Protein AF-A0A7J6D6U9-F1 (afdb_monomer)

Solvent-accessible surface area (backbone atoms only — not comparable to full-atom values): 9975 Å² total; per-residue (Å²): 116,74,66,61,57,52,53,51,51,51,52,53,54,56,53,53,53,54,50,54,34,26,42,37,40,45,73,56,48,55,70,66,60,56,50,53,48,47,54,48,48,55,58,53,54,74,76,46,81,81,77,90,55,78,85,70,55,80,57,51,78,52,66,37,71,82,35,44,76,54,58,46,55,55,36,52,45,51,52,51,50,47,42,42,72,42,32,47,50,69,73,44,73,85,60,82,54,64,65,65,50,54,44,50,55,53,49,52,52,48,52,55,37,40,54,72,37,45,70,95,66,86,83,69,56,31,77,58,45,67,72,45,46,62,62,42,45,57,50,42,64,69,48,50,74,73,48,38,58,49,51,62,62,53,45,52,57,56,52,52,42,52,51,53,44,29,52,55,42,64,66,62,76,80,114

InterPro domains:
  IPR009079 Four-helical cytokine-like, core [G3DSA:1.20.1250.10] (21-175)
  IPR009079 Four-helical cytokine-like, core [SSF47266] (24-166)

Foldseek 3Di:
DVVVVVVVVVVVVVVVLQLLLLQLLLVLPPPVLLVVLLVLLVVVLVVDDDDPCVPPALCVLCLPPVNLLQWTLLLLLLVLVLCVVQALCVQPVPPPDPSSVVSVVSSVSSNVSSVVSDDDDDRDTDPSSVVPVVVSSVVSNPDDPSRSSSVSNCCNSSSVSSVVSNVVSVVVVPD

Nearest PDB structures (foldseek):
  1m4r-assembly1_A  TM=7.192E-01  e=1.500E-02  Homo sapiens
  6weo-assembly6_D  TM=7.265E-01  e=3.033E-02  Mus musculus
  6weo-assembly5_L  TM=7.199E-01  e=3.033E-02  Mus musculus
  3dgc-assembly1_L  TM=6.348E-01  e=1.121E-01  Homo sapiens
  7nxz-assembly1_AAA  TM=4.100E-01  e=4.636E+00  Homo sapiens

Secondary structure (DSSP, 8-state):
-HHHHHHHHHHHHHHHHHHHHHHHHHHHS-HHHHHHHHHHHHHHHHHSPP-S-TTS-TTHHHHSHHHHTT--HHHHHHHHHHHIIIIIHHHHTT---HHHHHHHHHHHHHHHHHHHTS-SS-----HHHHHHHHHHHHHHHT--HHHHHHHHHHHHHHHHHHHHHHHHHHHTTT-

Mean predicted aligned error: 7.33 Å

Organism: NCBI:txid369639

Structure (mmCIF, N/CA/C/O backbone):
data_AF-A0A7J6D6U9-F1
#
_entry.id   AF-A0A7J6D6U9-F1
#
loop_
_atom_site.group_PDB
_atom_site.id
_atom_site.type_symbol
_atom_site.label_atom_id
_atom_site.label_alt_id
_atom_site.label_comp_id
_atom_site.label_asym_id
_atom_site.label_entity_id
_atom_site.label_seq_id
_atom_site.pdbx_PDB_ins_code
_atom_site.Cartn_x
_atom_site.Cartn_y
_atom_site.Cartn_z
_atom_site.occupancy
_atom_site.B_iso_or_equiv
_atom_site.auth_seq_id
_atom_site.auth_comp_id
_atom_site.auth_asym_id
_atom_site.auth_atom_id
_atom_site.pdbx_PDB_model_num
ATOM 1 N N . MET A 1 1 ? -41.488 9.063 18.721 1.00 51.03 1 MET A N 1
ATOM 2 C CA . MET A 1 1 ? -40.206 9.354 19.414 1.00 51.03 1 MET A CA 1
ATOM 3 C C . MET A 1 1 ? -39.214 8.184 19.477 1.00 51.03 1 MET A C 1
ATOM 5 O O . MET A 1 1 ? -38.027 8.463 19.489 1.00 51.03 1 MET A O 1
ATOM 9 N N . ARG A 1 2 ? -39.623 6.901 19.449 1.00 53.94 2 ARG A N 1
ATOM 10 C CA . ARG A 1 2 ? -38.684 5.751 19.533 1.00 53.94 2 ARG A CA 1
ATOM 11 C C . ARG A 1 2 ? -37.720 5.577 18.341 1.00 53.94 2 ARG A C 1
ATOM 13 O O . ARG A 1 2 ? -36.641 5.029 18.506 1.00 53.94 2 ARG A O 1
ATOM 20 N N . ILE A 1 3 ? -38.089 6.054 17.150 1.00 57.88 3 ILE A N 1
ATOM 21 C CA . ILE A 1 3 ? -37.255 5.935 15.936 1.00 57.88 3 ILE A CA 1
ATOM 22 C C . ILE A 1 3 ? -36.053 6.897 15.983 1.00 57.88 3 ILE A C 1
ATOM 24 O O . ILE A 1 3 ? -34.965 6.558 15.527 1.00 57.88 3 ILE A O 1
ATOM 28 N N . VAL A 1 4 ? -36.226 8.079 16.585 1.00 57.00 4 VAL A N 1
ATOM 29 C CA . VAL A 1 4 ? -35.180 9.113 16.659 1.00 57.00 4 VAL A CA 1
ATOM 30 C C . VAL A 1 4 ? -34.064 8.697 17.623 1.00 57.00 4 VAL A C 1
ATOM 32 O O . VAL A 1 4 ? -32.889 8.868 17.311 1.00 57.00 4 VAL A O 1
ATOM 35 N N . THR A 1 5 ? -34.407 8.065 18.750 1.00 57.75 5 THR A N 1
ATOM 36 C CA . THR A 1 5 ? -33.425 7.516 19.700 1.00 57.75 5 THR A CA 1
ATOM 37 C C . THR A 1 5 ? -32.647 6.326 19.129 1.00 57.75 5 THR A C 1
ATOM 39 O O . THR A 1 5 ? -31.442 6.234 19.349 1.00 57.75 5 THR A O 1
ATOM 42 N N . LEU A 1 6 ? -33.288 5.458 18.338 1.00 55.41 6 LEU A N 1
ATOM 43 C CA . LEU A 1 6 ? -32.623 4.346 17.638 1.00 55.41 6 LEU A CA 1
ATOM 44 C C . LEU A 1 6 ? -31.614 4.827 16.579 1.00 55.41 6 LEU A C 1
ATOM 46 O O . LEU A 1 6 ? -30.511 4.290 16.490 1.00 55.41 6 LEU A O 1
ATOM 50 N N . LEU A 1 7 ? -31.956 5.868 15.812 1.00 56.94 7 LEU A N 1
ATOM 51 C CA . LEU A 1 7 ? -31.047 6.464 14.824 1.00 56.94 7 LEU A CA 1
ATOM 52 C C . LEU A 1 7 ? -29.849 7.165 15.482 1.00 56.94 7 LEU A C 1
ATOM 54 O O . LEU A 1 7 ? -28.726 7.033 14.994 1.00 56.94 7 LEU A O 1
ATOM 58 N N . ALA A 1 8 ? -30.065 7.848 16.611 1.00 59.91 8 ALA A N 1
ATOM 59 C CA . ALA A 1 8 ? -28.988 8.468 17.382 1.00 59.91 8 ALA A CA 1
ATOM 60 C C . ALA A 1 8 ? -27.998 7.424 17.936 1.00 59.91 8 ALA A C 1
ATOM 62 O O . ALA A 1 8 ? -26.787 7.596 17.805 1.00 59.91 8 ALA A O 1
ATOM 63 N N . LEU A 1 9 ? -28.491 6.299 18.466 1.00 56.06 9 LEU A N 1
ATOM 64 C CA . LEU A 1 9 ? -27.657 5.189 18.950 1.00 56.06 9 LEU A CA 1
ATOM 65 C C . LEU A 1 9 ? -26.827 4.537 17.834 1.00 56.06 9 LEU A C 1
ATOM 67 O O . LEU A 1 9 ? -25.641 4.277 18.030 1.00 56.06 9 LEU A O 1
ATOM 71 N N . CYS A 1 10 ? -27.407 4.327 16.647 1.00 59.00 10 CYS A N 1
ATOM 72 C CA . CYS A 1 10 ? -26.664 3.813 15.491 1.00 59.00 10 CYS A CA 1
ATOM 73 C C . CYS A 1 10 ? -25.545 4.765 15.047 1.00 59.00 10 CYS A C 1
ATOM 75 O O . CYS A 1 10 ? -24.437 4.311 14.762 1.00 59.00 10 CYS A O 1
ATOM 77 N N . ALA A 1 11 ? -25.809 6.074 15.014 1.00 58.59 11 ALA A N 1
ATOM 78 C CA . ALA A 1 11 ? -24.802 7.066 14.647 1.00 58.59 11 ALA A CA 1
ATOM 79 C C . ALA A 1 11 ? -23.635 7.097 15.652 1.00 58.59 11 ALA A C 1
ATOM 81 O O . ALA A 1 11 ? -22.476 7.076 15.238 1.00 58.59 11 ALA A O 1
ATOM 82 N N . VAL A 1 12 ? -23.923 7.059 16.958 1.00 58.22 12 VAL A N 1
ATOM 83 C CA . VAL A 1 12 ? -22.898 7.035 18.020 1.00 58.22 12 VAL A CA 1
ATOM 84 C C . VAL A 1 12 ? -22.061 5.752 17.964 1.00 58.22 12 VAL A C 1
ATOM 86 O O . VAL A 1 12 ? -20.831 5.812 18.024 1.00 58.22 12 VAL A O 1
ATOM 89 N N . LEU A 1 13 ? -22.697 4.592 17.768 1.00 58.69 13 LEU A N 1
ATOM 90 C CA . LEU A 1 13 ? -21.995 3.311 17.640 1.00 58.69 13 LEU A CA 1
ATOM 91 C C . LEU A 1 13 ? -21.085 3.280 16.402 1.00 58.69 13 LEU A C 1
ATOM 93 O O . LEU A 1 13 ? -19.926 2.873 16.515 1.00 58.69 13 LEU A O 1
ATOM 97 N N . CYS A 1 14 ? -21.553 3.771 15.250 1.00 56.62 14 CYS A N 1
ATOM 98 C CA . CYS A 1 14 ? -20.745 3.846 14.029 1.00 56.62 14 CYS A CA 1
ATOM 99 C C . CYS A 1 14 ? -19.554 4.813 14.156 1.00 56.62 14 CYS A C 1
ATOM 101 O O . CYS A 1 14 ? -18.468 4.491 13.670 1.00 56.62 14 CYS A O 1
ATOM 103 N N . CYS A 1 15 ? -19.717 5.953 14.834 1.00 57.62 15 CYS A N 1
ATOM 104 C CA . CYS A 1 15 ? -18.612 6.883 15.096 1.00 57.62 15 CYS A CA 1
ATOM 105 C C . CYS A 1 15 ? -17.564 6.281 16.048 1.00 57.62 15 CYS A C 1
ATOM 107 O O . CYS A 1 15 ? -16.366 6.418 15.802 1.00 57.62 15 CYS A O 1
ATOM 109 N N . SER A 1 16 ? -17.992 5.540 17.079 1.00 60.47 16 SER A N 1
ATOM 110 C CA . SER A 1 16 ? -17.075 4.901 18.038 1.00 60.47 16 SER A CA 1
ATOM 111 C C . SER A 1 16 ? -16.188 3.821 17.404 1.00 60.47 16 SER A C 1
ATOM 113 O O . SER A 1 16 ? -15.046 3.624 17.814 1.00 60.47 16 SER A O 1
ATOM 115 N N . GLN A 1 17 ? -16.692 3.121 16.381 1.00 64.44 17 GLN A N 1
ATOM 116 C CA . GLN A 1 17 ? -15.954 2.043 15.728 1.00 64.44 17 GLN A CA 1
ATOM 117 C C . GLN A 1 17 ? -14.845 2.575 14.811 1.00 64.44 17 GLN A C 1
ATOM 119 O O . GLN A 1 17 ? -13.765 1.991 14.774 1.00 64.44 17 GLN A O 1
ATOM 124 N N . GLY A 1 18 ? -15.092 3.690 14.111 1.00 64.56 18 GLY A N 1
ATOM 125 C CA . GLY A 1 18 ? -14.070 4.365 13.305 1.00 64.56 18 GLY A CA 1
ATOM 126 C C . GLY A 1 18 ? -12.910 4.880 14.160 1.00 64.56 18 GLY A C 1
ATOM 127 O O . GLY A 1 18 ? -11.757 4.625 13.829 1.00 64.56 18 GLY A O 1
ATOM 128 N N . HIS A 1 19 ? -13.216 5.498 15.306 1.00 73.44 19 HIS A N 1
ATOM 129 C CA . HIS A 1 19 ? -12.200 5.990 16.242 1.00 73.44 19 HIS A CA 1
ATOM 130 C C . HIS A 1 19 ? -11.296 4.867 16.770 1.00 73.44 19 HIS A C 1
ATOM 132 O O . HIS A 1 19 ? -10.076 4.975 16.719 1.00 73.44 19 HIS A O 1
ATOM 138 N N . LYS A 1 20 ? -11.882 3.741 17.203 1.00 80.00 20 LYS A N 1
ATOM 139 C CA . LYS A 1 20 ? -11.122 2.576 17.700 1.00 80.00 20 LYS A CA 1
ATOM 140 C C . LYS A 1 20 ? -10.163 1.997 16.658 1.00 80.00 20 LYS A C 1
ATOM 142 O O . LYS A 1 20 ? -9.095 1.502 17.001 1.00 80.00 20 LYS A O 1
ATOM 147 N N . GLN A 1 21 ? -10.555 2.029 15.386 1.00 82.81 21 GLN A N 1
ATOM 148 C CA . GLN A 1 21 ? -9.719 1.560 14.284 1.00 82.81 21 GLN A CA 1
ATOM 149 C C . GLN A 1 21 ? -8.539 2.503 14.016 1.00 82.81 21 GLN A C 1
ATOM 151 O O . GLN A 1 21 ? -7.419 2.027 13.846 1.00 82.81 21 GLN A O 1
ATOM 156 N N . GLU A 1 22 ? -8.774 3.818 13.996 1.00 83.44 22 GLU A N 1
ATOM 157 C CA . GLU A 1 22 ? -7.711 4.822 13.829 1.00 83.44 22 GLU A CA 1
ATOM 158 C C . GLU A 1 22 ? -6.718 4.783 15.003 1.00 83.44 22 GLU A C 1
ATOM 160 O O . GLU A 1 22 ? -5.505 4.764 14.794 1.00 83.44 22 GLU A O 1
ATOM 165 N N . GLU A 1 23 ? -7.220 4.658 16.232 1.00 85.81 23 GLU A N 1
ATOM 166 C CA . GLU A 1 23 ? -6.393 4.518 17.432 1.00 85.81 23 GLU A CA 1
ATOM 167 C C . GLU A 1 23 ? -5.557 3.231 17.415 1.00 85.81 23 GLU A C 1
ATOM 169 O O . GLU A 1 23 ? -4.361 3.264 17.707 1.00 85.81 23 GLU A O 1
ATOM 174 N N . CYS A 1 24 ? -6.140 2.110 16.973 1.00 90.06 24 CYS A N 1
ATOM 175 C CA . CYS A 1 24 ? -5.378 0.882 16.768 1.00 90.06 24 CYS A CA 1
ATOM 176 C C . CYS A 1 24 ? -4.236 1.082 15.764 1.00 90.06 24 CYS A C 1
ATOM 178 O O . CYS A 1 24 ? -3.125 0.622 16.023 1.00 90.06 24 CYS A O 1
ATOM 180 N N . LEU A 1 25 ? -4.465 1.781 14.642 1.00 90.62 25 LEU A N 1
ATOM 181 C CA . LEU A 1 25 ? -3.397 2.045 13.669 1.00 90.62 25 LEU A CA 1
ATOM 182 C C . LEU A 1 25 ? -2.241 2.822 14.310 1.00 90.62 25 LEU A C 1
ATOM 184 O O . LEU A 1 25 ? -1.089 2.454 14.099 1.00 90.62 25 LEU A O 1
ATOM 188 N N . ASN A 1 26 ? -2.534 3.843 15.119 1.00 89.06 26 ASN A N 1
ATOM 189 C CA . ASN A 1 26 ? -1.514 4.618 15.837 1.00 89.06 26 ASN A CA 1
ATOM 190 C C . ASN A 1 26 ? -0.742 3.770 16.871 1.00 89.06 26 ASN A C 1
ATOM 192 O O . ASN A 1 26 ? 0.444 4.003 17.087 1.00 89.06 26 ASN A O 1
ATOM 196 N N . GLN A 1 27 ? -1.382 2.769 17.484 1.00 89.62 27 GLN A N 1
ATOM 197 C CA . GLN A 1 27 ? -0.726 1.846 18.422 1.00 89.62 27 GLN A CA 1
ATOM 198 C C . GLN A 1 27 ? 0.101 0.758 17.715 1.00 89.62 27 GLN A C 1
ATOM 200 O O . GLN A 1 27 ? 1.161 0.368 18.203 1.00 89.62 27 GLN A O 1
ATOM 205 N N . GLN A 1 28 ? -0.384 0.235 16.586 1.00 93.38 28 GLN A N 1
ATOM 206 C CA . GLN A 1 28 ? 0.224 -0.907 15.893 1.00 93.38 28 GLN A CA 1
ATOM 207 C C . GLN A 1 28 ? 1.281 -0.502 14.864 1.00 93.38 28 GLN A C 1
ATOM 209 O O . GLN A 1 28 ? 2.177 -1.294 14.565 1.00 93.38 28 GLN A O 1
ATOM 214 N N . ILE A 1 29 ? 1.190 0.705 14.308 1.00 91.75 29 ILE A N 1
ATOM 215 C CA . ILE A 1 29 ? 2.113 1.210 13.294 1.00 91.75 29 ILE A CA 1
ATOM 216 C C . ILE A 1 29 ? 2.909 2.354 13.909 1.00 91.75 29 ILE A C 1
ATOM 218 O O . ILE A 1 29 ? 2.375 3.407 14.238 1.00 91.75 29 ILE A O 1
ATOM 222 N N . LEU A 1 30 ? 4.217 2.161 14.044 1.00 88.50 30 LEU A N 1
ATOM 223 C CA . LEU A 1 30 ? 5.098 3.202 14.562 1.00 88.50 30 LEU A CA 1
ATOM 224 C C . LEU A 1 30 ? 5.462 4.182 13.431 1.00 88.50 30 LEU A C 1
ATOM 226 O O . LEU A 1 30 ? 5.821 3.723 12.345 1.00 88.50 30 LEU A O 1
ATOM 230 N N . PRO A 1 31 ? 5.465 5.511 13.653 1.00 88.06 31 PRO A N 1
ATOM 231 C CA . PRO A 1 31 ? 5.859 6.481 12.625 1.00 88.06 31 PRO A CA 1
ATOM 232 C C . PRO A 1 31 ? 7.218 6.204 11.948 1.00 88.06 31 PRO A C 1
ATOM 234 O O . PRO A 1 31 ? 7.290 6.336 10.723 1.00 88.06 31 PRO A O 1
ATOM 237 N N . PRO A 1 32 ? 8.272 5.744 12.665 1.00 91.62 32 PRO A N 1
ATOM 238 C CA . PRO A 1 32 ? 9.525 5.326 12.032 1.00 91.62 32 PRO A CA 1
ATOM 239 C C . PRO A 1 32 ? 9.345 4.252 10.955 1.00 91.62 32 PRO A C 1
ATOM 241 O O . PRO A 1 32 ? 10.000 4.308 9.928 1.00 91.62 32 PRO A O 1
ATOM 244 N N . MET A 1 33 ? 8.394 3.327 11.114 1.00 92.75 33 MET A N 1
ATOM 245 C CA . MET A 1 33 ? 8.150 2.270 10.131 1.00 92.75 33 MET A CA 1
ATOM 246 C C . MET A 1 33 ? 7.679 2.826 8.782 1.00 92.75 33 MET A C 1
ATOM 248 O O . MET A 1 33 ? 8.146 2.383 7.733 1.00 92.75 33 MET A O 1
ATOM 252 N N . ILE A 1 34 ? 6.762 3.798 8.798 1.00 94.31 34 ILE A N 1
ATOM 253 C CA . ILE A 1 34 ? 6.292 4.455 7.572 1.00 94.31 34 ILE A CA 1
ATOM 254 C C . ILE A 1 34 ? 7.429 5.259 6.941 1.00 94.31 34 ILE A C 1
ATOM 256 O O . ILE A 1 34 ? 7.633 5.173 5.729 1.00 94.31 34 ILE A O 1
ATOM 260 N N . LYS A 1 35 ? 8.193 5.988 7.762 1.00 94.25 35 LYS A N 1
ATOM 261 C CA . LYS A 1 35 ? 9.350 6.770 7.318 1.00 94.25 35 LYS A CA 1
ATOM 262 C C . LYS A 1 35 ? 10.396 5.887 6.627 1.00 94.25 35 LYS A C 1
ATOM 264 O O . LYS A 1 35 ? 10.730 6.152 5.476 1.00 94.25 35 LYS A O 1
ATOM 269 N N . ASP A 1 36 ? 10.815 4.795 7.260 1.00 93.94 36 ASP A N 1
ATOM 270 C CA . ASP A 1 36 ? 11.804 3.860 6.711 1.00 93.94 36 ASP A CA 1
ATOM 271 C C . ASP A 1 36 ? 11.327 3.248 5.383 1.00 93.94 36 ASP A C 1
ATOM 273 O O . ASP A 1 36 ? 12.105 3.063 4.441 1.00 93.94 36 ASP A O 1
ATOM 277 N N . MET A 1 37 ? 10.027 2.945 5.268 1.00 95.88 37 MET A N 1
ATOM 278 C CA . MET A 1 37 ? 9.435 2.458 4.018 1.00 95.88 37 MET A CA 1
ATOM 279 C C . MET A 1 37 ? 9.422 3.522 2.916 1.00 95.88 37 MET A C 1
ATOM 281 O O . MET A 1 37 ? 9.653 3.180 1.752 1.00 95.88 37 MET A O 1
ATOM 285 N N . MET A 1 38 ? 9.158 4.788 3.252 1.00 95.44 38 MET A N 1
ATOM 286 C CA . MET A 1 38 ? 9.237 5.898 2.298 1.00 95.44 38 MET A CA 1
ATOM 287 C C . MET A 1 38 ? 10.672 6.092 1.806 1.00 95.44 38 MET A C 1
ATOM 289 O O . MET A 1 38 ? 10.889 6.095 0.596 1.00 95.44 38 MET A O 1
ATOM 293 N N . GLU A 1 39 ? 11.649 6.134 2.711 1.00 95.31 39 GLU A N 1
ATOM 294 C CA . GLU A 1 39 ? 13.072 6.273 2.373 1.00 95.31 39 GLU A CA 1
ATOM 295 C C . GLU A 1 39 ? 13.564 5.103 1.509 1.00 95.31 39 GLU A C 1
ATOM 297 O O . GLU A 1 39 ? 14.187 5.300 0.464 1.00 95.31 39 GLU A O 1
ATOM 302 N N . THR A 1 40 ? 13.211 3.867 1.875 1.00 94.44 40 THR A N 1
ATOM 303 C CA . THR A 1 40 ? 13.560 2.684 1.071 1.00 94.44 40 THR A CA 1
ATOM 304 C C . THR A 1 40 ? 12.903 2.741 -0.312 1.00 94.44 40 THR A C 1
ATOM 306 O O . THR A 1 40 ? 13.534 2.392 -1.313 1.00 94.44 40 THR A O 1
ATOM 309 N N . SER A 1 41 ? 11.651 3.207 -0.402 1.00 93.69 41 SER A N 1
ATOM 310 C CA . SER A 1 41 ? 10.972 3.407 -1.686 1.00 93.69 41 SER A CA 1
ATOM 311 C C . SER A 1 41 ? 11.696 4.446 -2.540 1.00 93.69 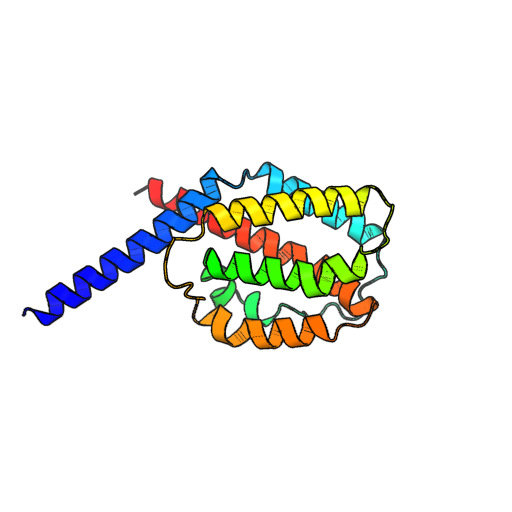41 SER A C 1
ATOM 313 O O . SER A 1 41 ? 11.959 4.184 -3.711 1.00 93.69 41 SER A O 1
ATOM 315 N N . GLU A 1 42 ? 12.090 5.586 -1.974 1.00 93.94 42 GLU A N 1
ATOM 316 C CA . GLU A 1 42 ? 12.865 6.615 -2.680 1.00 93.94 42 GLU A CA 1
ATOM 317 C C . GLU A 1 42 ? 14.204 6.081 -3.197 1.00 93.94 42 GLU A C 1
ATOM 319 O O . GLU A 1 42 ? 14.585 6.367 -4.335 1.00 93.94 42 GLU A O 1
ATOM 324 N N . LEU A 1 43 ? 14.897 5.256 -2.408 1.00 94.88 43 LEU A N 1
ATOM 325 C CA . LEU A 1 43 ? 16.122 4.593 -2.852 1.00 94.88 43 LEU A CA 1
ATOM 326 C C . LEU A 1 43 ? 15.859 3.659 -4.035 1.00 94.88 43 LEU A C 1
ATOM 328 O O . LEU A 1 43 ? 16.565 3.754 -5.035 1.00 94.88 43 LEU A O 1
ATOM 332 N N . ILE A 1 44 ? 14.824 2.814 -3.975 1.00 92.50 44 ILE A N 1
ATOM 333 C CA . ILE A 1 44 ? 14.431 1.939 -5.096 1.00 92.50 44 ILE A CA 1
ATOM 334 C C . ILE A 1 44 ? 14.135 2.774 -6.347 1.00 92.50 44 ILE A C 1
ATOM 336 O O . ILE A 1 44 ? 14.588 2.446 -7.441 1.00 92.50 44 ILE A O 1
ATOM 340 N N . GLN A 1 45 ? 13.414 3.883 -6.192 1.00 91.62 45 GLN A N 1
ATOM 341 C CA . GLN A 1 45 ? 12.999 4.751 -7.291 1.00 91.62 45 GLN A CA 1
ATOM 342 C C . GLN A 1 45 ? 14.156 5.375 -8.079 1.00 91.62 45 GLN A C 1
ATOM 344 O O . GLN A 1 45 ? 13.968 5.671 -9.265 1.00 91.62 45 GLN A O 1
ATOM 349 N N . LYS A 1 46 ? 15.328 5.559 -7.457 1.00 92.06 46 LYS A N 1
ATOM 350 C CA . LYS A 1 46 ? 16.550 6.032 -8.135 1.00 92.06 46 LYS A CA 1
ATOM 351 C C . LYS A 1 46 ? 17.070 5.030 -9.170 1.00 92.06 46 LYS A C 1
ATOM 353 O O . LYS A 1 46 ? 17.706 5.444 -10.131 1.00 92.06 46 LYS A O 1
ATOM 358 N N . TYR A 1 47 ? 16.763 3.744 -8.999 1.00 89.88 47 TYR A N 1
ATOM 359 C CA . TYR A 1 47 ? 17.185 2.663 -9.897 1.00 89.88 47 TYR A CA 1
ATOM 360 C C . TYR A 1 47 ? 16.114 2.263 -10.918 1.00 89.88 47 TYR A C 1
ATOM 362 O O . TYR A 1 47 ? 16.379 1.461 -11.810 1.00 89.88 47 TYR A O 1
ATOM 370 N N . LEU A 1 48 ? 14.895 2.796 -10.800 1.00 89.12 48 LEU A N 1
ATOM 371 C CA . LEU A 1 48 ? 13.816 2.513 -11.743 1.00 89.12 48 LEU A CA 1
ATOM 372 C C . LEU A 1 48 ? 13.895 3.431 -12.971 1.00 89.12 48 LEU A C 1
ATOM 374 O O . LEU A 1 48 ? 14.260 4.602 -12.825 1.00 89.12 48 LEU A O 1
ATOM 378 N N . PRO A 1 49 ? 13.443 2.969 -14.154 1.00 90.31 49 PRO A N 1
ATOM 379 C CA . PRO A 1 49 ? 13.281 3.828 -15.321 1.00 90.31 49 PRO A CA 1
ATOM 380 C C . PRO A 1 49 ? 12.472 5.090 -15.002 1.00 90.31 49 PRO A C 1
ATOM 382 O O . PRO A 1 49 ? 11.609 5.100 -14.109 1.00 90.31 49 PRO A O 1
ATOM 385 N N . ARG A 1 50 ? 12.756 6.169 -15.736 1.00 88.06 50 ARG A N 1
ATOM 386 C CA . ARG A 1 50 ? 12.033 7.434 -15.590 1.00 88.06 50 ARG A CA 1
ATOM 387 C C . ARG A 1 50 ? 10.553 7.233 -15.926 1.00 88.06 50 ARG A C 1
ATOM 389 O O . ARG A 1 50 ? 10.206 6.518 -16.861 1.00 88.06 50 ARG A O 1
ATOM 396 N N . ASP A 1 51 ? 9.685 7.875 -15.150 1.00 87.81 51 ASP A N 1
ATOM 397 C CA . ASP A 1 51 ? 8.260 7.924 -15.462 1.00 87.81 51 ASP A CA 1
ATOM 398 C C . ASP A 1 51 ? 8.027 8.919 -16.605 1.00 87.81 51 ASP A C 1
ATOM 400 O O . ASP A 1 51 ? 8.155 10.131 -16.424 1.00 87.81 51 ASP A O 1
ATOM 404 N N . ASN A 1 52 ? 7.698 8.393 -17.782 1.00 84.25 52 ASN A N 1
ATOM 405 C CA . ASN A 1 52 ? 7.437 9.192 -18.980 1.00 84.25 52 ASN A CA 1
ATOM 406 C C . ASN A 1 52 ? 5.995 9.734 -19.030 1.00 84.25 52 ASN A C 1
ATOM 408 O O . ASN A 1 52 ? 5.647 10.464 -19.953 1.00 84.25 52 ASN A O 1
ATOM 412 N N . ALA A 1 53 ? 5.151 9.393 -18.051 1.00 88.88 53 ALA A N 1
ATOM 413 C CA . ALA A 1 53 ? 3.740 9.767 -17.993 1.00 88.88 53 ALA A CA 1
ATOM 414 C C . ALA A 1 53 ? 3.337 10.255 -16.582 1.00 88.88 53 ALA A C 1
ATOM 416 O O . ALA A 1 53 ? 2.392 9.720 -15.990 1.00 88.88 53 ALA A O 1
ATOM 417 N N . PRO A 1 54 ? 4.008 11.274 -16.006 1.00 84.62 54 PRO A N 1
ATOM 418 C CA . PRO A 1 54 ? 3.832 11.661 -14.600 1.00 84.62 54 PRO A CA 1
ATOM 419 C C . PRO A 1 54 ? 2.416 12.157 -14.261 1.00 84.62 54 PRO A C 1
ATOM 421 O O . PRO A 1 54 ? 1.959 12.008 -13.127 1.00 84.62 54 PRO A O 1
ATOM 424 N N . TYR A 1 55 ? 1.691 12.702 -15.242 1.00 86.75 55 TYR A N 1
ATOM 425 C CA . TYR A 1 55 ? 0.333 13.226 -15.056 1.00 86.75 55 TYR A CA 1
ATOM 426 C C . TYR A 1 55 ? -0.760 12.148 -15.110 1.00 86.75 55 TYR A C 1
ATOM 428 O O . TYR A 1 55 ? -1.864 12.370 -14.617 1.00 86.75 55 TYR A O 1
ATOM 436 N N . HIS A 1 56 ? -0.463 10.958 -15.638 1.00 89.44 56 HIS A N 1
ATOM 437 C CA . HIS A 1 56 ? -1.425 9.858 -15.744 1.00 89.44 56 HIS A CA 1
ATOM 438 C C . HIS A 1 56 ? -1.397 8.976 -14.496 1.00 89.44 56 HIS A C 1
ATOM 440 O O . HIS A 1 56 ? -0.902 7.852 -14.527 1.00 89.44 56 HIS A O 1
ATOM 446 N N . ARG A 1 57 ? -1.893 9.500 -13.372 1.00 92.31 57 ARG A N 1
ATOM 447 C CA . ARG A 1 57 ? -1.813 8.804 -12.081 1.00 92.31 57 ARG A CA 1
ATOM 448 C C . ARG A 1 57 ? -2.688 7.553 -12.036 1.00 92.31 57 ARG A C 1
ATOM 450 O O . ARG A 1 57 ? -3.869 7.593 -12.384 1.00 92.31 57 ARG A O 1
ATOM 457 N N . ILE A 1 58 ? -2.136 6.452 -11.537 1.00 93.44 58 ILE A N 1
ATOM 458 C CA . ILE A 1 58 ? -2.865 5.186 -11.362 1.00 93.44 58 ILE A CA 1
ATOM 459 C C . ILE A 1 58 ? -3.888 5.337 -10.235 1.00 93.44 58 ILE A C 1
ATOM 461 O O . ILE A 1 58 ? -5.055 4.968 -10.386 1.00 93.44 58 ILE A O 1
ATOM 465 N N . LEU A 1 59 ? -3.466 5.948 -9.128 1.00 92.50 59 LEU A N 1
ATOM 466 C CA . LEU A 1 59 ? -4.283 6.122 -7.929 1.00 92.50 59 LEU A CA 1
ATOM 467 C C . LEU A 1 59 ? -5.099 7.423 -7.907 1.00 92.50 59 LEU A C 1
ATOM 469 O O . LEU A 1 59 ? -5.613 7.800 -6.855 1.00 92.50 59 LEU A O 1
ATOM 473 N N . GLU A 1 60 ? -5.243 8.118 -9.039 1.00 90.94 60 GLU A N 1
ATOM 474 C CA . GLU A 1 60 ? -5.829 9.466 -9.124 1.00 90.94 60 GLU A CA 1
ATOM 475 C C . GLU A 1 60 ? -7.147 9.614 -8.344 1.00 90.94 60 GLU A C 1
ATOM 477 O O . GLU A 1 60 ? -7.314 10.549 -7.561 1.00 90.94 60 GLU A O 1
ATOM 482 N N . LYS A 1 61 ? -8.077 8.665 -8.516 1.00 87.62 61 LYS A N 1
ATOM 483 C CA . LYS A 1 61 ? -9.409 8.721 -7.896 1.00 87.62 61 LYS A CA 1
ATOM 484 C C . LYS A 1 61 ? -9.369 8.559 -6.375 1.00 87.62 61 LYS A C 1
ATOM 486 O O . LYS A 1 61 ? -10.134 9.229 -5.684 1.00 87.62 61 LYS A O 1
ATOM 491 N N . LEU A 1 62 ? -8.466 7.726 -5.850 1.00 87.56 62 LEU A N 1
ATOM 492 C CA . LEU A 1 62 ? -8.261 7.587 -4.402 1.00 87.56 62 LEU A CA 1
ATOM 493 C C . LEU A 1 62 ? -7.467 8.763 -3.826 1.00 87.56 62 LEU A C 1
ATOM 495 O O . LEU A 1 62 ? -7.748 9.205 -2.715 1.00 87.56 62 LEU A O 1
ATOM 499 N N . ALA A 1 63 ? -6.528 9.312 -4.599 1.00 85.50 63 ALA A N 1
ATOM 500 C CA . ALA A 1 63 ? -5.678 10.429 -4.197 1.00 85.50 63 ALA A CA 1
ATOM 501 C C . ALA A 1 63 ? -6.433 11.752 -4.024 1.00 85.50 63 ALA A C 1
ATOM 503 O O . ALA A 1 63 ? -5.918 12.681 -3.396 1.00 85.50 63 ALA A O 1
ATOM 504 N N . GLN A 1 64 ? -7.660 11.859 -4.544 1.00 88.25 64 GLN A N 1
ATOM 505 C CA . GLN A 1 64 ? -8.516 13.010 -4.284 1.00 88.25 64 GLN A CA 1
ATOM 506 C C . GLN A 1 64 ? -8.679 13.206 -2.771 1.00 88.25 64 GLN A C 1
ATOM 508 O O . GLN A 1 64 ? -9.130 12.299 -2.075 1.00 88.25 64 GLN A O 1
ATOM 513 N N . LYS A 1 65 ? -8.384 14.415 -2.262 1.00 79.81 65 LYS A N 1
ATOM 514 C CA . LYS A 1 65 ? -8.399 14.731 -0.814 1.00 79.81 65 LYS A CA 1
ATOM 515 C C . LYS A 1 65 ? -9.676 14.277 -0.095 1.00 79.81 65 LYS A C 1
ATOM 517 O O . LYS A 1 65 ? -9.629 13.893 1.068 1.00 79.81 65 LYS A O 1
ATOM 522 N N . ARG A 1 66 ? -10.830 14.332 -0.772 1.00 83.06 66 ARG A N 1
ATOM 523 C CA . ARG A 1 66 ? -12.130 13.906 -0.219 1.00 83.06 66 ARG A CA 1
ATOM 524 C C . ARG A 1 66 ? -12.246 12.390 -0.039 1.00 83.06 66 ARG A C 1
ATOM 526 O O . ARG A 1 66 ? -13.039 11.958 0.791 1.00 83.06 66 ARG A O 1
ATOM 533 N N . CYS A 1 67 ? -11.514 11.616 -0.833 1.00 87.19 67 CYS A N 1
ATOM 534 C CA . CYS A 1 67 ? -11.509 10.161 -0.810 1.00 87.19 67 CYS A CA 1
ATOM 535 C C . CYS A 1 67 ? -10.464 9.624 0.165 1.00 87.19 67 CYS A C 1
ATOM 537 O O . CYS A 1 67 ? -10.832 8.915 1.095 1.00 87.19 67 CYS A O 1
ATOM 539 N N . SER A 1 68 ? -9.198 10.026 0.010 1.00 87.06 68 SER A N 1
ATOM 540 C CA . SER A 1 68 ? -8.085 9.540 0.839 1.00 87.06 68 SER A CA 1
ATOM 541 C C . SER A 1 68 ? -8.302 9.795 2.331 1.00 87.06 68 SER A C 1
ATOM 543 O O . SER A 1 68 ? -8.010 8.938 3.156 1.00 87.06 68 SER A O 1
ATOM 545 N N . ARG A 1 69 ? -8.923 10.926 2.695 1.00 86.25 69 ARG A N 1
ATOM 546 C CA . ARG A 1 69 ? -9.298 11.236 4.087 1.00 86.25 69 ARG A CA 1
ATOM 547 C C . ARG A 1 69 ? -10.446 10.391 4.643 1.00 86.25 69 ARG A C 1
ATOM 549 O O . ARG A 1 69 ? -10.707 10.477 5.835 1.00 86.25 69 ARG A O 1
ATOM 556 N N . LYS A 1 70 ? -11.166 9.633 3.819 1.00 87.44 70 LYS A N 1
ATOM 557 C CA . LYS A 1 70 ? -12.307 8.795 4.233 1.00 87.44 70 LYS A CA 1
ATOM 558 C C . LYS A 1 70 ? -11.990 7.301 4.200 1.00 87.44 70 LYS A C 1
ATOM 560 O O . LYS A 1 70 ? -12.899 6.504 4.422 1.00 87.44 70 LYS A O 1
ATOM 565 N N . LEU A 1 71 ? -10.747 6.941 3.884 1.00 90.38 71 LEU A N 1
ATOM 566 C CA . LEU A 1 71 ? -10.308 5.555 3.907 1.00 90.38 71 LEU A CA 1
ATOM 567 C C . LEU A 1 71 ? -10.262 5.054 5.351 1.00 90.38 71 LEU A C 1
ATOM 569 O O . LEU A 1 71 ? -9.824 5.779 6.244 1.00 90.38 71 LEU A O 1
ATOM 573 N N . ASN A 1 72 ? -10.744 3.833 5.557 1.00 90.69 72 ASN A N 1
ATOM 574 C CA . ASN A 1 72 ? -10.697 3.132 6.839 1.00 90.69 72 ASN A CA 1
ATOM 575 C C . ASN A 1 72 ? -9.693 1.963 6.794 1.00 90.69 72 ASN A C 1
ATOM 577 O O . ASN A 1 72 ? -9.071 1.700 5.764 1.00 90.69 72 ASN A O 1
ATOM 581 N N . VAL A 1 73 ? -9.547 1.236 7.906 1.00 92.06 73 VAL A N 1
ATOM 582 C CA . VAL A 1 73 ? -8.619 0.092 8.003 1.00 92.06 73 VAL A CA 1
ATOM 583 C C . VAL A 1 73 ? -8.893 -0.976 6.940 1.00 92.06 73 VAL A C 1
ATOM 585 O O . VAL A 1 73 ? -7.953 -1.472 6.321 1.00 92.06 73 VAL A O 1
ATOM 588 N N . ALA A 1 74 ? -10.163 -1.296 6.675 1.00 92.69 74 ALA A N 1
ATOM 589 C CA . ALA A 1 74 ? -10.528 -2.283 5.656 1.00 92.69 74 ALA A CA 1
ATOM 590 C C . ALA A 1 74 ? -10.131 -1.823 4.242 1.00 92.69 74 ALA A C 1
ATOM 592 O O . ALA A 1 74 ? -9.682 -2.631 3.429 1.00 92.69 74 ALA A O 1
ATOM 593 N N . ASP A 1 75 ? -10.247 -0.522 3.956 1.00 94.31 75 ASP A N 1
ATOM 594 C CA .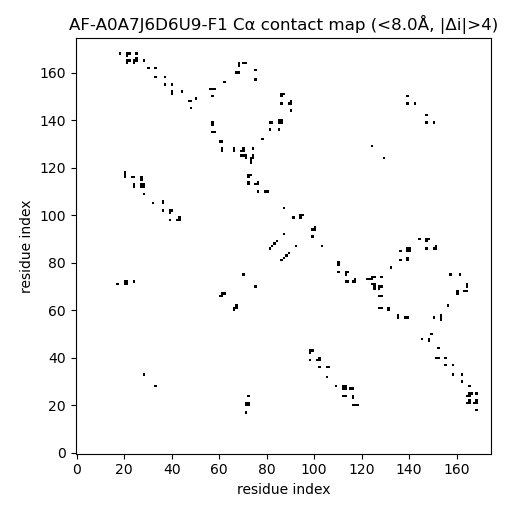 ASP A 1 75 ? -9.794 0.053 2.691 1.00 94.31 75 ASP A CA 1
ATOM 595 C C . ASP A 1 75 ? -8.271 -0.048 2.550 1.00 94.31 75 ASP A C 1
ATOM 597 O O . ASP A 1 75 ? -7.785 -0.466 1.499 1.00 94.31 75 ASP A O 1
ATOM 601 N N . PHE A 1 76 ? -7.511 0.289 3.601 1.00 95.44 76 PHE A N 1
ATOM 602 C CA . PHE A 1 76 ? -6.050 0.162 3.588 1.00 95.44 76 PHE A CA 1
ATOM 603 C C . PHE A 1 76 ? -5.616 -1.283 3.401 1.00 95.44 76 PHE A C 1
ATOM 605 O O . PHE A 1 76 ? -4.800 -1.549 2.522 1.00 95.44 76 PHE A O 1
ATOM 612 N N . LYS A 1 77 ? -6.206 -2.219 4.151 1.00 95.31 77 LYS A N 1
ATOM 613 C CA . LYS A 1 77 ? -5.943 -3.651 3.988 1.00 95.31 77 LYS A CA 1
ATOM 614 C C . LYS A 1 77 ? -6.140 -4.076 2.536 1.00 95.31 77 LYS A C 1
ATOM 616 O O . LYS A 1 77 ? -5.225 -4.641 1.941 1.00 95.31 77 LYS A O 1
ATOM 621 N N . ARG A 1 78 ? -7.280 -3.718 1.934 1.00 95.88 78 ARG A N 1
ATOM 622 C CA . ARG A 1 78 ? -7.569 -4.082 0.543 1.00 95.88 78 ARG A CA 1
ATOM 623 C C . ARG A 1 78 ? -6.596 -3.444 -0.451 1.00 95.88 78 ARG A C 1
ATOM 625 O O . ARG A 1 78 ? -6.186 -4.104 -1.400 1.00 95.88 78 ARG A O 1
ATOM 632 N N . ILE A 1 79 ? -6.200 -2.186 -0.247 1.00 97.06 79 ILE A N 1
ATOM 633 C CA . ILE A 1 79 ? -5.182 -1.528 -1.086 1.00 97.06 79 ILE A CA 1
ATOM 634 C C . ILE A 1 79 ? -3.846 -2.273 -0.991 1.00 97.06 79 ILE A C 1
ATOM 636 O O . ILE A 1 79 ? -3.220 -2.519 -2.021 1.00 97.06 79 ILE A O 1
ATOM 640 N N . LEU A 1 80 ? -3.416 -2.645 0.218 1.00 97.69 80 LEU A N 1
ATOM 641 C CA . LEU A 1 80 ? -2.170 -3.384 0.423 1.00 97.69 80 LEU A CA 1
ATOM 642 C C . LEU A 1 80 ? -2.231 -4.773 -0.233 1.00 97.69 80 LEU A C 1
ATOM 644 O O . LEU A 1 80 ? -1.280 -5.160 -0.901 1.00 97.69 80 LEU A O 1
ATOM 648 N N . GLU A 1 81 ? -3.343 -5.501 -0.117 1.00 97.38 81 GLU A N 1
ATOM 649 C CA . GLU A 1 81 ? -3.547 -6.785 -0.812 1.00 97.38 81 GLU A CA 1
ATOM 650 C C . GLU A 1 81 ? -3.404 -6.645 -2.335 1.00 97.38 81 GLU A C 1
ATOM 652 O O . GLU A 1 81 ? -2.615 -7.365 -2.944 1.00 97.38 81 GLU A O 1
ATOM 657 N N . ILE A 1 82 ? -4.084 -5.663 -2.939 1.00 97.62 82 ILE A N 1
ATOM 658 C CA . ILE A 1 82 ? -4.014 -5.407 -4.386 1.00 97.62 82 ILE A CA 1
ATOM 659 C C . ILE A 1 82 ? -2.571 -5.107 -4.824 1.00 97.62 82 ILE A C 1
ATOM 661 O O . ILE A 1 82 ? -2.113 -5.597 -5.859 1.00 97.62 82 ILE A O 1
ATOM 665 N N . TYR A 1 83 ? -1.843 -4.294 -4.055 1.00 98.12 83 TYR A N 1
ATOM 666 C CA . TYR A 1 83 ? -0.452 -3.961 -4.363 1.00 98.12 83 TYR A CA 1
ATOM 667 C C . TYR A 1 83 ? 0.481 -5.163 -4.247 1.00 98.12 83 TYR A C 1
ATOM 669 O O . TYR A 1 83 ? 1.350 -5.334 -5.102 1.00 98.12 83 TYR A O 1
ATOM 677 N N . ASP A 1 84 ? 0.294 -6.005 -3.234 1.00 97.50 84 ASP A N 1
ATOM 678 C CA . ASP A 1 84 ? 1.052 -7.246 -3.101 1.00 97.50 84 ASP A CA 1
ATOM 679 C C . ASP A 1 84 ? 0.835 -8.123 -4.342 1.00 97.50 84 ASP A C 1
ATOM 681 O O . ASP A 1 84 ? 1.762 -8.361 -5.117 1.00 97.50 84 ASP A O 1
ATOM 685 N N . GLU A 1 85 ? -0.419 -8.489 -4.610 1.00 96.44 85 GLU A N 1
ATOM 686 C CA . GLU A 1 85 ? -0.795 -9.445 -5.655 1.00 96.44 85 GLU A CA 1
ATOM 687 C C . GLU A 1 85 ? -0.475 -8.962 -7.074 1.00 96.44 85 GLU A C 1
ATOM 689 O O . GLU A 1 85 ? -0.104 -9.757 -7.943 1.00 96.44 85 GLU A O 1
ATOM 694 N N . HIS A 1 86 ? -0.673 -7.673 -7.360 1.00 97.25 86 HIS A N 1
ATOM 695 C CA . HIS A 1 86 ? -0.648 -7.169 -8.736 1.00 97.25 86 HIS A CA 1
ATOM 696 C C . HIS A 1 86 ? 0.545 -6.283 -9.062 1.00 97.25 86 HIS A C 1
ATOM 698 O O . HIS A 1 86 ? 0.772 -6.028 -10.246 1.00 97.25 86 HIS A O 1
ATOM 704 N N . VAL A 1 87 ? 1.320 -5.857 -8.061 1.00 96.56 87 VAL A N 1
ATOM 705 C CA . VAL A 1 87 ? 2.487 -4.990 -8.260 1.00 96.56 87 VAL A CA 1
ATOM 706 C C . VAL A 1 87 ? 3.748 -5.659 -7.736 1.00 96.56 87 VAL A C 1
ATOM 708 O O . VAL A 1 87 ? 4.632 -5.998 -8.523 1.00 96.56 87 VAL A O 1
ATOM 711 N N . PHE A 1 88 ? 3.837 -5.888 -6.430 1.00 95.44 88 PHE A N 1
ATOM 712 C CA . PHE A 1 88 ? 5.090 -6.282 -5.791 1.00 95.44 88 PHE A CA 1
ATOM 713 C C . PHE A 1 88 ? 5.478 -7.725 -6.075 1.00 95.44 88 PHE A C 1
ATOM 715 O O . PHE A 1 88 ? 6.631 -7.968 -6.427 1.00 95.44 88 PHE A O 1
ATOM 722 N N . GLN A 1 89 ? 4.531 -8.666 -6.038 1.00 92.94 89 GLN A N 1
ATOM 723 C CA . GLN A 1 89 ? 4.815 -10.050 -6.424 1.00 92.94 89 GLN A CA 1
ATOM 724 C C . GLN A 1 89 ? 5.279 -10.141 -7.881 1.00 92.94 89 GLN A C 1
ATOM 726 O O . GLN A 1 89 ? 6.151 -10.943 -8.190 1.00 92.94 89 GLN A O 1
ATOM 731 N N . LYS A 1 90 ? 4.761 -9.296 -8.784 1.00 94.12 90 LYS A N 1
ATOM 732 C CA . LYS A 1 90 ? 5.192 -9.275 -10.193 1.00 94.12 90 LYS A CA 1
ATOM 733 C C . LYS A 1 90 ? 6.563 -8.627 -10.381 1.00 94.12 90 LYS A C 1
ATOM 735 O O . LYS A 1 90 ? 7.373 -9.149 -11.140 1.00 94.12 90 LYS A O 1
ATOM 740 N N . LEU A 1 91 ? 6.822 -7.505 -9.708 1.00 91.25 91 LEU A N 1
ATOM 741 C CA . LEU A 1 91 ? 8.103 -6.796 -9.793 1.00 91.25 91 LEU A CA 1
ATOM 742 C C . LEU A 1 91 ? 9.247 -7.594 -9.169 1.00 91.25 91 LEU A C 1
ATOM 744 O O . LEU A 1 91 ? 10.352 -7.615 -9.707 1.00 91.25 91 LEU A O 1
ATOM 748 N N . TRP A 1 92 ? 8.989 -8.230 -8.026 1.00 90.12 92 TRP A N 1
ATOM 749 C CA . TRP A 1 92 ? 10.035 -8.734 -7.142 1.00 90.12 92 TRP A CA 1
ATOM 750 C C . TRP A 1 92 ? 10.107 -10.259 -7.047 1.00 90.12 92 TRP A C 1
ATOM 752 O O . TRP A 1 92 ? 10.968 -10.749 -6.322 1.00 90.12 92 TRP A O 1
ATOM 762 N N . LYS A 1 93 ? 9.295 -11.009 -7.815 1.00 82.12 93 LYS A N 1
ATOM 763 C CA . LYS A 1 93 ? 9.216 -12.487 -7.780 1.00 82.12 93 LYS A CA 1
ATOM 764 C C . LYS A 1 93 ? 10.574 -13.193 -7.709 1.00 82.12 93 LYS A C 1
ATOM 766 O O . LYS A 1 93 ? 10.731 -14.146 -6.959 1.00 82.12 93 LYS A O 1
ATOM 771 N N . ASN A 1 94 ? 11.536 -12.710 -8.495 1.00 80.44 94 ASN A N 1
ATOM 772 C CA . ASN A 1 94 ? 12.870 -13.298 -8.637 1.00 80.44 94 ASN A CA 1
ATOM 773 C C . ASN A 1 94 ? 13.985 -12.311 -8.252 1.00 80.44 94 ASN A C 1
ATOM 775 O O . ASN A 1 94 ? 15.132 -12.475 -8.665 1.00 80.44 94 ASN A O 1
ATOM 779 N N . ASN A 1 95 ? 13.657 -11.235 -7.534 1.00 78.06 95 ASN A N 1
ATOM 780 C CA . ASN A 1 95 ? 14.622 -10.182 -7.246 1.00 78.06 95 ASN A CA 1
ATOM 781 C C . ASN A 1 95 ? 15.509 -10.572 -6.052 1.00 78.06 95 ASN A C 1
ATOM 783 O O . ASN A 1 95 ? 15.016 -10.831 -4.956 1.00 78.06 95 ASN A O 1
ATOM 787 N N . THR A 1 96 ? 16.825 -10.597 -6.266 1.00 78.69 96 THR A N 1
ATOM 788 C CA . THR A 1 96 ? 17.831 -10.921 -5.241 1.00 78.69 96 THR A CA 1
ATOM 789 C C . THR A 1 96 ? 18.458 -9.682 -4.596 1.00 78.69 96 THR A C 1
ATOM 791 O O . THR A 1 96 ? 19.226 -9.807 -3.642 1.00 78.69 96 THR A O 1
ATOM 794 N N . HIS A 1 97 ? 18.130 -8.477 -5.074 1.00 87.00 97 HIS A N 1
ATOM 795 C CA . HIS A 1 97 ? 18.650 -7.231 -4.528 1.00 87.00 97 HIS A CA 1
ATOM 796 C C . HIS A 1 97 ? 18.120 -6.978 -3.113 1.00 87.00 97 HIS A C 1
ATOM 798 O O . HIS A 1 97 ? 16.936 -7.138 -2.802 1.00 87.00 97 HIS A O 1
ATOM 804 N N . GLN A 1 98 ? 19.018 -6.499 -2.253 1.00 86.31 98 GLN A N 1
ATOM 805 C CA . GLN A 1 98 ? 18.730 -6.268 -0.842 1.00 86.31 98 GLN A CA 1
ATOM 806 C C . GLN A 1 98 ? 17.651 -5.197 -0.616 1.00 86.31 98 GLN A C 1
ATOM 808 O O . GLN A 1 98 ? 16.814 -5.368 0.266 1.00 86.31 98 GLN A O 1
ATOM 813 N N . LEU A 1 99 ? 17.624 -4.128 -1.423 1.00 87.88 99 LEU A N 1
ATOM 814 C CA . LEU A 1 99 ? 16.669 -3.022 -1.262 1.00 87.88 99 LEU A CA 1
ATOM 815 C C . LEU A 1 99 ? 15.199 -3.468 -1.433 1.00 87.88 99 LEU A C 1
ATOM 817 O O . LEU A 1 99 ? 14.427 -3.291 -0.488 1.00 87.88 99 LEU A O 1
ATOM 821 N N . PRO A 1 100 ? 14.787 -4.104 -2.553 1.00 91.25 100 PRO A N 1
ATOM 822 C CA . PRO A 1 100 ? 13.455 -4.701 -2.668 1.00 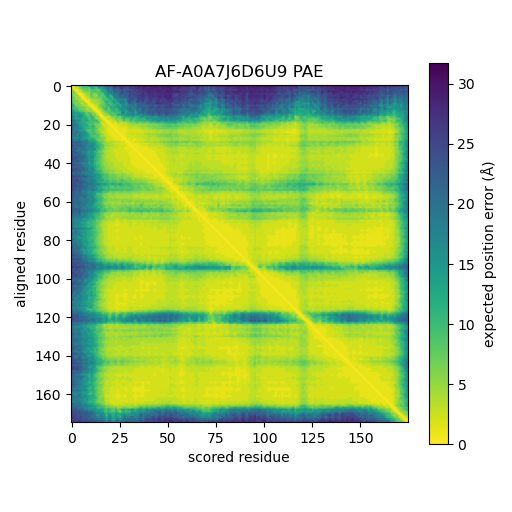91.25 100 PRO A CA 1
ATOM 823 C C . PRO A 1 100 ? 13.139 -5.703 -1.556 1.00 91.25 100 PRO A C 1
ATOM 825 O O . PRO A 1 100 ? 12.029 -5.694 -1.033 1.00 91.25 100 PRO A O 1
ATOM 828 N N . LYS A 1 101 ? 14.110 -6.523 -1.128 1.00 92.19 101 LYS A N 1
ATOM 829 C CA . LYS A 1 101 ? 13.912 -7.482 -0.029 1.00 92.19 101 LYS A CA 1
ATOM 830 C C . LYS A 1 101 ? 13.590 -6.785 1.299 1.00 92.19 101 LYS A C 1
ATOM 832 O O . LYS A 1 101 ? 12.653 -7.188 1.986 1.00 92.19 101 LYS A O 1
ATOM 837 N N . MET A 1 102 ? 14.328 -5.730 1.648 1.00 92.25 102 MET A N 1
ATOM 838 C CA . MET A 1 102 ? 14.068 -4.918 2.845 1.00 92.25 102 MET A CA 1
ATOM 839 C C . MET A 1 102 ? 12.704 -4.231 2.769 1.00 92.25 102 MET A C 1
ATOM 841 O O . MET A 1 102 ? 11.938 -4.275 3.733 1.00 92.25 102 MET A O 1
ATOM 845 N N . PHE A 1 103 ? 12.374 -3.655 1.610 1.00 94.50 103 PHE A N 1
ATOM 846 C CA . PHE A 1 103 ? 11.068 -3.046 1.379 1.00 94.50 103 PHE A CA 1
ATOM 847 C C . PHE A 1 103 ? 9.935 -4.060 1.572 1.00 94.50 103 PHE A C 1
ATOM 849 O O . PHE A 1 103 ? 8.990 -3.780 2.306 1.00 94.50 103 PHE A O 1
ATOM 856 N N . MET A 1 104 ? 10.053 -5.257 0.988 1.00 95.38 104 MET A N 1
ATOM 857 C CA . MET A 1 104 ? 9.039 -6.308 1.098 1.00 95.38 104 MET A CA 1
ATOM 858 C C . MET A 1 104 ? 8.882 -6.841 2.522 1.00 95.38 104 MET A C 1
ATOM 860 O O . MET A 1 104 ? 7.757 -7.090 2.949 1.00 95.38 104 MET A O 1
ATOM 864 N N . ALA A 1 105 ? 9.967 -6.950 3.292 1.00 94.12 105 ALA A N 1
ATOM 865 C CA . ALA A 1 105 ? 9.886 -7.319 4.705 1.00 94.12 105 ALA A CA 1
ATOM 866 C C . ALA A 1 105 ? 9.131 -6.261 5.532 1.00 94.12 105 ALA A C 1
ATOM 868 O O . ALA A 1 105 ? 8.286 -6.594 6.364 1.00 94.12 105 ALA A O 1
ATOM 869 N N . SER A 1 106 ? 9.391 -4.971 5.296 1.00 95.50 106 SER A N 1
ATOM 870 C CA . SER A 1 106 ? 8.643 -3.888 5.949 1.00 95.50 106 SER A CA 1
ATOM 871 C C . SER A 1 106 ? 7.187 -3.827 5.490 1.00 95.50 106 SER A C 1
ATOM 873 O O . SER A 1 106 ? 6.299 -3.626 6.314 1.00 95.50 106 SER A O 1
ATOM 875 N N . PHE A 1 107 ? 6.929 -4.076 4.209 1.00 96.88 107 PHE A N 1
ATOM 876 C CA . PHE A 1 107 ? 5.583 -4.137 3.653 1.00 96.88 107 PHE A CA 1
ATOM 877 C C . PHE A 1 107 ? 4.754 -5.292 4.230 1.00 96.88 107 PHE A C 1
ATOM 879 O O . PHE A 1 107 ? 3.602 -5.076 4.600 1.00 96.88 107 PHE A O 1
ATOM 886 N N . ALA A 1 108 ? 5.335 -6.486 4.379 1.00 96.56 108 ALA A N 1
ATOM 887 C CA . ALA A 1 108 ? 4.672 -7.618 5.028 1.00 96.56 108 ALA A CA 1
ATOM 888 C C . ALA A 1 108 ? 4.287 -7.276 6.475 1.00 96.56 108 ALA A C 1
ATOM 890 O O . ALA A 1 108 ? 3.123 -7.392 6.848 1.00 96.56 108 ALA A O 1
ATOM 891 N N . ARG A 1 109 ? 5.223 -6.703 7.246 1.00 96.44 109 ARG A N 1
ATOM 892 C CA . ARG A 1 109 ? 4.922 -6.210 8.599 1.00 96.44 109 ARG A CA 1
ATOM 893 C C . ARG A 1 109 ? 3.797 -5.176 8.592 1.00 96.44 109 ARG A C 1
ATOM 895 O O . ARG A 1 109 ? 2.957 -5.203 9.481 1.00 96.44 109 ARG A O 1
ATOM 902 N N . LEU A 1 110 ? 3.761 -4.263 7.616 1.00 97.06 110 LEU A N 1
ATOM 903 C CA . LEU A 1 110 ? 2.709 -3.243 7.535 1.00 97.06 110 LEU A CA 1
ATOM 904 C C . LEU A 1 110 ? 1.340 -3.893 7.336 1.00 97.06 110 LEU A C 1
ATOM 906 O O . LEU A 1 110 ? 0.389 -3.520 8.020 1.00 97.06 110 LEU A O 1
ATOM 910 N N . LYS A 1 111 ? 1.254 -4.876 6.432 1.00 96.88 111 LYS A N 1
ATOM 911 C CA . LYS A 1 111 ? 0.036 -5.662 6.207 1.00 96.88 111 LYS A CA 1
ATOM 912 C C . LYS A 1 111 ? -0.441 -6.324 7.496 1.00 96.88 111 LYS A C 1
ATOM 914 O O . LYS A 1 111 ? -1.602 -6.136 7.849 1.00 96.88 111 LYS A O 1
ATOM 919 N N . ASP A 1 112 ? 0.454 -6.993 8.219 1.00 95.88 112 ASP A N 1
ATOM 920 C CA . ASP A 1 112 ? 0.119 -7.669 9.477 1.00 95.88 112 ASP A CA 1
ATOM 921 C C . ASP A 1 112 ? -0.416 -6.675 10.523 1.00 95.88 112 ASP A C 1
ATOM 923 O O . ASP A 1 112 ? -1.431 -6.923 11.174 1.00 95.88 112 ASP A O 1
ATOM 927 N N . ARG A 1 113 ? 0.219 -5.501 10.659 1.00 95.25 113 ARG A N 1
ATOM 928 C CA . ARG A 1 113 ? -0.229 -4.452 11.596 1.00 95.25 113 ARG A CA 1
ATOM 929 C C . ARG A 1 113 ? -1.590 -3.874 11.230 1.00 95.25 113 ARG A C 1
ATOM 931 O O . ARG A 1 113 ? -2.419 -3.672 12.113 1.00 95.25 113 ARG A O 1
ATOM 938 N N . VAL A 1 114 ? -1.839 -3.630 9.945 1.00 94.50 114 VAL A N 1
ATOM 939 C CA . VAL A 1 114 ? -3.150 -3.163 9.467 1.00 94.50 114 VAL A CA 1
ATOM 940 C C . VAL A 1 114 ? -4.217 -4.239 9.678 1.00 94.50 114 VAL A C 1
ATOM 942 O O . VAL A 1 114 ? -5.337 -3.914 10.068 1.00 94.50 114 VAL A O 1
ATOM 945 N N . GLU A 1 115 ? -3.883 -5.514 9.470 1.00 93.31 115 GLU A N 1
ATOM 946 C CA . GLU A 1 115 ? -4.795 -6.638 9.689 1.00 93.31 115 GLU A CA 1
ATOM 947 C C . GLU A 1 115 ? -5.219 -6.780 11.154 1.00 93.31 115 GLU A C 1
ATOM 949 O O . GLU A 1 115 ? -6.403 -6.990 11.412 1.00 93.31 115 GLU A O 1
ATOM 954 N N . ILE A 1 116 ? -4.304 -6.587 12.107 1.00 92.06 116 ILE A N 1
ATOM 955 C CA . ILE A 1 116 ? -4.625 -6.594 13.547 1.00 92.06 116 ILE A CA 1
ATOM 956 C C . ILE A 1 116 ? -5.709 -5.561 13.890 1.00 92.06 116 ILE A C 1
ATOM 958 O O . ILE A 1 116 ? -6.556 -5.813 14.747 1.00 92.06 116 ILE A O 1
ATOM 962 N N . CYS A 1 117 ? -5.710 -4.414 13.210 1.00 90.56 117 CYS A N 1
ATOM 963 C CA . CYS A 1 117 ? -6.676 -3.341 13.441 1.00 90.56 117 CYS A CA 1
ATOM 964 C C . CYS A 1 117 ? -8.020 -3.535 12.735 1.00 90.56 117 CYS A C 1
ATOM 966 O O . CYS A 1 117 ? -8.938 -2.725 12.906 1.00 90.56 117 CYS A O 1
ATOM 968 N N . GLU A 1 118 ? -8.164 -4.586 11.931 1.00 85.62 118 GLU A N 1
ATOM 969 C CA . GLU A 1 118 ? -9.428 -4.907 11.290 1.00 85.62 118 GLU A CA 1
ATOM 970 C C . GLU A 1 118 ? -10.416 -5.448 12.335 1.00 85.62 118 GLU A C 1
ATOM 972 O O . GLU A 1 118 ? -10.146 -6.401 13.067 1.00 85.62 118 GLU A O 1
ATOM 977 N N . THR A 1 119 ? -11.599 -4.839 12.427 1.00 75.75 119 THR A N 1
ATOM 978 C CA . THR A 1 119 ? -12.611 -5.277 13.392 1.00 75.75 119 THR A CA 1
ATOM 979 C C . THR A 1 119 ? -13.177 -6.637 12.994 1.00 75.75 119 THR A C 1
ATOM 981 O O . THR A 1 119 ? -13.519 -6.877 11.835 1.00 75.75 119 THR A O 1
ATOM 984 N N . LYS A 1 120 ? -13.352 -7.526 13.979 1.00 66.31 120 LYS A N 1
ATOM 985 C CA . LYS A 1 120 ? -14.082 -8.784 13.787 1.00 66.31 120 LYS A CA 1
ATOM 986 C C . LYS A 1 120 ? -15.538 -8.453 13.429 1.00 66.31 120 LYS A C 1
ATOM 988 O O . LYS A 1 120 ? -16.273 -7.922 14.258 1.00 66.31 120 LYS A O 1
ATOM 993 N N . GLY A 1 121 ? -15.942 -8.702 12.182 1.00 64.06 121 GLY A N 1
ATOM 994 C CA . GLY A 1 121 ? -17.273 -8.361 11.674 1.00 64.06 121 GLY A CA 1
ATOM 995 C C . GLY A 1 121 ? -17.309 -8.156 10.158 1.00 64.06 121 GLY A C 1
ATOM 996 O O . GLY A 1 121 ? -16.361 -8.482 9.444 1.00 64.06 121 GLY A O 1
ATOM 997 N N . LYS A 1 122 ? -18.427 -7.628 9.641 1.00 60.41 122 LYS A N 1
ATOM 998 C CA . LYS A 1 122 ? -18.597 -7.400 8.199 1.00 60.41 122 LYS A CA 1
ATOM 999 C C . LYS A 1 122 ? -17.630 -6.307 7.735 1.00 60.41 122 LYS A C 1
ATOM 1001 O O . LYS A 1 122 ? -17.759 -5.151 8.127 1.00 60.41 122 LYS A O 1
ATOM 1006 N N . LYS A 1 123 ? -16.678 -6.683 6.879 1.00 69.50 123 LYS A N 1
ATOM 1007 C CA . LYS A 1 123 ? -15.709 -5.772 6.261 1.00 69.50 123 LYS A CA 1
ATOM 1008 C C . LYS A 1 123 ? -16.437 -4.786 5.354 1.00 69.50 123 LYS A C 1
ATOM 1010 O O . LYS A 1 123 ? -16.818 -5.115 4.231 1.00 69.50 123 LYS A O 1
ATOM 1015 N N . THR A 1 124 ? -16.674 -3.578 5.847 1.00 82.44 124 THR A N 1
ATOM 1016 C CA . THR A 1 124 ? -17.322 -2.524 5.062 1.00 82.44 124 THR A CA 1
ATOM 1017 C C . THR A 1 124 ? -16.295 -1.534 4.554 1.00 82.44 124 THR A C 1
ATOM 1019 O O . THR A 1 124 ? -15.873 -0.623 5.266 1.00 82.44 124 THR A O 1
ATOM 1022 N N . LEU A 1 125 ? -15.956 -1.688 3.275 1.00 88.19 125 LEU A N 1
ATOM 1023 C CA . LEU A 1 125 ? -15.225 -0.677 2.525 1.00 88.19 125 LEU A CA 1
ATOM 1024 C C . LEU A 1 125 ? -15.965 0.668 2.584 1.00 88.19 125 LEU A C 1
ATOM 1026 O O . LEU A 1 125 ? -17.211 0.723 2.533 1.00 88.19 125 LEU A O 1
ATOM 1030 N N . SER A 1 126 ? -15.222 1.771 2.637 1.00 88.88 126 SER A N 1
ATOM 1031 C CA . SER A 1 126 ? -15.819 3.102 2.531 1.00 88.88 126 SER A CA 1
ATOM 1032 C C . SER A 1 126 ? -16.546 3.257 1.192 1.00 88.88 126 SER A C 1
ATOM 1034 O O . SER A 1 126 ? -16.293 2.550 0.211 1.00 88.88 126 SER A O 1
ATOM 1036 N N . ARG A 1 127 ? -17.487 4.207 1.121 1.00 89.31 127 ARG A N 1
ATOM 1037 C CA . ARG A 1 127 ? -18.191 4.507 -0.138 1.00 89.31 127 ARG A CA 1
ATOM 1038 C C . ARG A 1 127 ? -17.201 4.838 -1.256 1.00 89.31 127 ARG A C 1
ATOM 1040 O O . ARG A 1 127 ? -17.425 4.445 -2.395 1.00 89.31 127 ARG A O 1
ATOM 1047 N N . CYS A 1 128 ? -16.123 5.551 -0.931 1.00 88.19 128 CYS A N 1
ATOM 1048 C CA . CYS A 1 128 ? -15.143 5.928 -1.936 1.00 88.19 128 CYS A CA 1
ATOM 1049 C C . CYS A 1 128 ? -14.341 4.722 -2.434 1.00 88.19 128 CYS A C 1
ATOM 1051 O O . CYS A 1 128 ? -14.185 4.547 -3.643 1.00 88.19 128 CYS A O 1
ATOM 1053 N N . ALA A 1 129 ? -13.890 3.868 -1.518 1.00 89.94 129 ALA A N 1
ATOM 1054 C CA . ALA A 1 129 ? -13.165 2.655 -1.858 1.00 89.94 129 ALA A CA 1
ATOM 1055 C C . ALA A 1 129 ? -14.019 1.690 -2.694 1.00 89.94 129 ALA A C 1
ATOM 1057 O O . ALA A 1 129 ? -13.559 1.222 -3.730 1.00 89.94 129 ALA A O 1
ATOM 1058 N N . ARG A 1 130 ? -15.296 1.481 -2.339 1.00 90.31 130 ARG A N 1
ATOM 1059 C CA . ARG A 1 130 ? -16.220 0.626 -3.115 1.00 90.31 130 ARG A CA 1
ATOM 1060 C C . ARG A 1 130 ? -16.346 1.025 -4.581 1.00 90.31 130 ARG A C 1
ATOM 1062 O O . ARG A 1 130 ? -16.435 0.156 -5.438 1.00 90.31 130 ARG A O 1
ATOM 1069 N N . VAL A 1 131 ? -16.375 2.326 -4.859 1.00 89.50 131 VAL A N 1
ATOM 1070 C CA . VAL A 1 131 ? -16.544 2.845 -6.224 1.00 89.50 131 VAL A CA 1
ATOM 1071 C C . VAL A 1 131 ? -15.248 2.745 -7.029 1.00 89.50 131 VAL A C 1
ATOM 1073 O O . VAL A 1 131 ? -15.296 2.518 -8.232 1.00 89.50 131 VAL A O 1
ATOM 1076 N N . ASN A 1 132 ? -14.092 2.923 -6.385 1.00 92.31 132 ASN A N 1
ATOM 1077 C CA . ASN A 1 132 ? -12.833 3.134 -7.101 1.00 92.31 132 ASN A CA 1
ATOM 1078 C C . ASN A 1 132 ? -11.874 1.939 -7.071 1.00 92.31 132 ASN A C 1
ATOM 1080 O O . ASN A 1 132 ? -11.095 1.791 -8.010 1.00 92.31 132 ASN A O 1
ATOM 1084 N N . LEU A 1 133 ? -11.908 1.094 -6.032 1.00 93.06 133 LEU A N 1
ATOM 1085 C CA . LEU A 1 133 ? 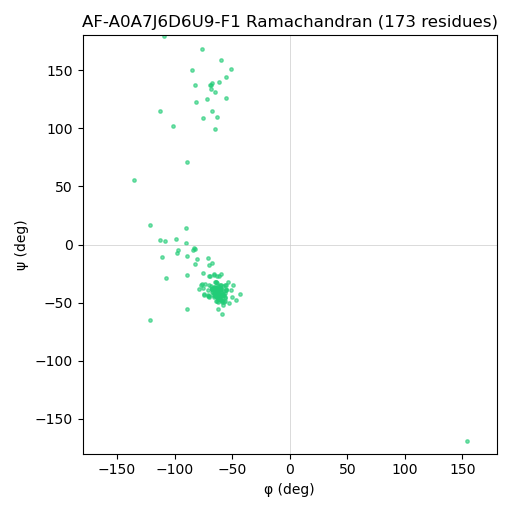-10.915 0.028 -5.860 1.00 93.06 133 LEU A CA 1
ATOM 1086 C C . LEU A 1 133 ? -10.966 -1.001 -6.977 1.00 93.06 133 LEU A C 1
ATOM 1088 O O . LEU A 1 133 ? -9.909 -1.365 -7.467 1.00 93.06 133 LEU A O 1
ATOM 1092 N N . LYS A 1 134 ? -12.159 -1.400 -7.433 1.00 92.81 134 LYS A N 1
ATOM 1093 C CA . LYS A 1 134 ? -12.284 -2.361 -8.537 1.00 92.81 134 LYS A CA 1
ATOM 1094 C C . LYS A 1 134 ? -11.593 -1.853 -9.806 1.00 92.81 134 LYS A C 1
ATOM 1096 O O . LYS A 1 134 ? -10.755 -2.536 -10.371 1.00 92.81 134 LYS A O 1
ATOM 1101 N N . THR A 1 135 ? -11.866 -0.609 -10.194 1.00 93.25 135 THR A N 1
ATOM 1102 C CA . THR A 1 135 ? -11.228 0.019 -11.360 1.00 93.25 135 THR A CA 1
ATOM 1103 C C . THR A 1 135 ? -9.709 0.120 -11.207 1.00 93.25 135 THR A C 1
ATOM 1105 O O . THR A 1 135 ? -8.977 -0.005 -12.186 1.00 93.25 135 THR A O 1
ATOM 1108 N N . ILE A 1 136 ? -9.2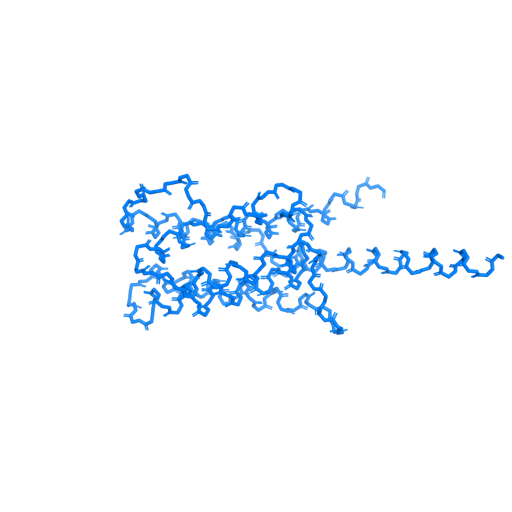17 0.383 -9.994 1.00 94.62 136 ILE A N 1
ATOM 1109 C CA . ILE A 1 136 ? -7.777 0.453 -9.716 1.00 94.62 136 ILE A CA 1
ATOM 1110 C C . ILE A 1 136 ? -7.147 -0.937 -9.768 1.00 94.62 136 ILE A C 1
ATOM 1112 O O . ILE A 1 136 ? -6.097 -1.093 -10.380 1.00 94.62 136 ILE A O 1
ATOM 1116 N N . GLU A 1 137 ? -7.794 -1.938 -9.183 1.00 96.12 137 GLU A N 1
ATOM 1117 C CA . GLU A 1 137 ? -7.373 -3.337 -9.221 1.00 96.12 137 GLU A CA 1
ATOM 1118 C C . GLU A 1 137 ? -7.285 -3.846 -10.661 1.00 96.12 137 GLU A C 1
ATOM 1120 O O . GLU A 1 137 ? -6.234 -4.341 -11.067 1.00 96.12 137 GLU A O 1
ATOM 1125 N N . ASP A 1 138 ? -8.327 -3.621 -11.466 1.00 95.25 138 ASP A N 1
ATOM 1126 C CA . ASP A 1 138 ? -8.363 -3.999 -12.881 1.00 95.25 138 ASP A CA 1
ATOM 1127 C C . ASP A 1 138 ? -7.222 -3.326 -13.666 1.00 95.25 138 ASP A C 1
ATOM 1129 O O . ASP A 1 138 ? -6.533 -3.975 -14.457 1.00 95.25 138 ASP A O 1
ATOM 1133 N N . LYS A 1 139 ? -6.951 -2.039 -13.400 1.00 95.06 139 LYS A N 1
ATOM 1134 C CA . LYS A 1 139 ? -5.805 -1.329 -13.992 1.00 95.06 139 LYS A CA 1
ATOM 1135 C C . LYS A 1 139 ? -4.475 -1.952 -13.578 1.00 95.06 139 LYS A C 1
ATOM 1137 O O . LYS A 1 139 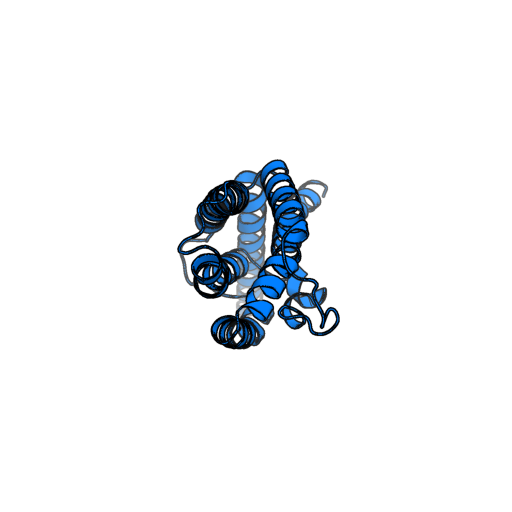? -3.651 -2.218 -14.448 1.00 95.06 139 LYS A O 1
ATOM 1142 N N . LEU A 1 140 ? -4.265 -2.185 -12.280 1.00 96.38 140 LEU A N 1
ATOM 1143 C CA . LEU A 1 140 ? -3.025 -2.747 -11.731 1.00 96.38 140 LEU A CA 1
ATOM 1144 C C . LEU A 1 140 ? -2.764 -4.166 -12.256 1.00 96.38 140 LEU A C 1
ATOM 1146 O O . LEU A 1 140 ? -1.631 -4.512 -12.599 1.00 96.38 140 LEU A O 1
ATOM 1150 N N . LYS A 1 141 ? -3.816 -4.975 -12.398 1.00 96.31 141 LYS A N 1
ATOM 1151 C CA . LYS A 1 141 ? -3.743 -6.334 -12.942 1.00 96.31 141 LYS A CA 1
ATOM 1152 C C . LYS A 1 141 ? -3.198 -6.359 -14.371 1.00 96.31 141 LYS A C 1
ATOM 1154 O O . LYS A 1 141 ? -2.412 -7.254 -14.686 1.00 96.31 141 LYS A O 1
ATOM 1159 N N . MET A 1 142 ? -3.569 -5.371 -15.185 1.00 95.38 142 MET A N 1
ATOM 1160 C CA . MET A 1 142 ? -3.215 -5.265 -16.606 1.00 95.38 142 MET A CA 1
ATOM 1161 C C . MET A 1 142 ? -1.910 -4.496 -16.871 1.00 95.38 142 MET A C 1
ATOM 1163 O O . MET A 1 142 ? -1.533 -4.314 -18.030 1.00 95.38 142 MET A O 1
ATOM 1167 N N . LEU A 1 143 ? -1.209 -4.028 -15.830 1.00 94.56 143 LEU A N 1
ATOM 1168 C CA . LEU A 1 143 ? 0.028 -3.272 -16.014 1.00 94.56 143 LEU A CA 1
ATOM 1169 C C . LEU A 1 143 ? 1.133 -4.120 -16.644 1.00 94.56 143 LEU A C 1
ATOM 1171 O O . LEU A 1 143 ? 1.481 -5.200 -16.169 1.00 94.56 143 LEU A O 1
ATOM 1175 N N . GLN A 1 144 ? 1.740 -3.538 -17.673 1.00 91.94 144 GLN A N 1
ATOM 1176 C CA . GLN A 1 144 ? 3.017 -3.960 -18.237 1.00 91.94 144 GLN A CA 1
ATOM 1177 C C . GLN A 1 144 ? 4.181 -3.516 -17.327 1.00 91.94 144 GLN A C 1
ATOM 1179 O O . GLN A 1 144 ? 3.969 -2.666 -16.455 1.00 91.94 144 GLN A O 1
ATOM 1184 N N . PRO A 1 145 ? 5.420 -4.008 -17.528 1.00 89.50 145 PRO A N 1
ATOM 1185 C CA . PRO A 1 145 ? 6.550 -3.735 -16.631 1.00 89.50 145 PRO A CA 1
ATOM 1186 C C . PRO A 1 145 ? 6.772 -2.250 -16.287 1.00 89.50 145 PRO A C 1
ATOM 1188 O O . PRO A 1 145 ? 6.886 -1.903 -15.113 1.00 89.50 145 PRO A O 1
ATOM 1191 N N . ASN A 1 146 ? 6.715 -1.346 -17.272 1.00 90.06 146 ASN A N 1
ATOM 1192 C CA . ASN A 1 146 ? 6.840 0.100 -17.025 1.00 90.06 146 ASN A CA 1
ATOM 1193 C C . ASN A 1 146 ? 5.712 0.654 -16.140 1.00 90.06 146 ASN A C 1
ATOM 1195 O O . ASN A 1 146 ? 5.933 1.527 -15.299 1.00 90.06 146 ASN A O 1
ATOM 1199 N N . GLY A 1 147 ? 4.503 0.119 -16.306 1.00 93.31 147 GLY A N 1
ATOM 1200 C CA . GLY A 1 147 ? 3.362 0.440 -15.460 1.00 93.31 147 GLY A CA 1
ATOM 1201 C C . GLY A 1 147 ? 3.565 -0.021 -14.017 1.00 93.31 147 GLY A C 1
ATOM 1202 O O . GLY A 1 147 ? 3.213 0.706 -13.091 1.00 93.31 147 GLY A O 1
ATOM 1203 N N . LEU A 1 148 ? 4.189 -1.184 -13.811 1.00 94.62 148 LEU A N 1
ATOM 1204 C CA . LEU A 1 148 ? 4.509 -1.688 -12.474 1.00 94.62 148 LEU A CA 1
ATOM 1205 C C . LEU A 1 148 ? 5.513 -0.773 -11.753 1.00 94.62 148 LEU A C 1
ATOM 1207 O O . LEU A 1 148 ? 5.302 -0.440 -10.588 1.00 94.62 148 LEU A O 1
ATOM 1211 N N . PHE A 1 149 ? 6.551 -0.281 -12.443 1.00 94.25 149 PHE A N 1
ATOM 1212 C CA . PHE A 1 149 ? 7.488 0.698 -11.868 1.00 94.25 149 PHE A CA 1
ATOM 1213 C C . PHE A 1 149 ? 6.790 1.996 -11.452 1.00 94.25 149 PHE A C 1
ATOM 1215 O O . PHE A 1 149 ? 7.086 2.557 -10.395 1.00 94.25 149 PHE A O 1
ATOM 1222 N N . LYS A 1 150 ? 5.824 2.460 -12.250 1.00 95.25 150 LYS A N 1
ATOM 1223 C CA . LYS A 1 150 ? 4.992 3.611 -11.892 1.00 95.25 150 LYS A CA 1
ATOM 1224 C C . LYS A 1 150 ? 4.124 3.326 -10.665 1.00 95.25 150 LYS A C 1
ATOM 1226 O O . LYS A 1 150 ? 4.069 4.155 -9.760 1.00 95.25 150 LYS A O 1
ATOM 1231 N N . ALA A 1 151 ? 3.504 2.150 -10.585 1.00 95.94 151 ALA A N 1
ATOM 1232 C CA . ALA A 1 151 ? 2.727 1.754 -9.413 1.00 95.94 151 ALA A CA 1
ATOM 1233 C C . ALA A 1 151 ? 3.593 1.719 -8.142 1.00 95.94 151 ALA A C 1
ATOM 1235 O O . ALA A 1 151 ? 3.172 2.261 -7.119 1.00 95.94 151 ALA A O 1
ATOM 1236 N N . GLN A 1 152 ? 4.818 1.179 -8.218 1.00 95.19 152 GLN A N 1
ATOM 1237 C CA . GLN A 1 152 ? 5.804 1.221 -7.127 1.00 95.19 152 GLN A CA 1
ATOM 1238 C C . GLN A 1 152 ? 6.101 2.662 -6.682 1.00 95.19 152 GLN A C 1
ATOM 1240 O O . GLN A 1 152 ? 6.113 2.934 -5.482 1.00 95.19 152 GLN A O 1
ATOM 1245 N N . ARG A 1 153 ? 6.309 3.596 -7.624 1.00 94.44 153 ARG A N 1
ATOM 1246 C CA . ARG A 1 153 ? 6.519 5.027 -7.316 1.00 94.44 153 ARG A CA 1
ATOM 1247 C C . ARG A 1 153 ? 5.314 5.631 -6.587 1.00 94.44 153 ARG A C 1
ATOM 1249 O O . ARG A 1 153 ? 5.467 6.301 -5.562 1.00 94.44 153 ARG A O 1
ATOM 1256 N N . GLU A 1 154 ? 4.108 5.368 -7.089 1.00 95.50 154 GLU A N 1
ATOM 1257 C CA . GLU A 1 154 ? 2.862 5.907 -6.529 1.00 95.50 154 GLU A CA 1
ATOM 1258 C C . GLU A 1 154 ? 2.482 5.306 -5.169 1.00 95.50 154 GLU A C 1
ATOM 1260 O O . GLU A 1 154 ? 1.721 5.934 -4.431 1.00 95.50 154 GLU A O 1
ATOM 1265 N N . PHE A 1 155 ? 3.040 4.153 -4.784 1.00 96.88 155 PHE A N 1
ATOM 1266 C CA . PHE A 1 155 ? 2.764 3.528 -3.486 1.00 96.88 155 PHE A CA 1
ATOM 1267 C C . PHE A 1 155 ? 3.132 4.421 -2.288 1.00 96.88 155 PHE A C 1
ATOM 1269 O O . PHE A 1 155 ? 2.507 4.329 -1.234 1.00 96.88 155 PHE A O 1
ATOM 1276 N N . SER A 1 156 ? 4.070 5.358 -2.459 1.00 94.88 156 SER A N 1
ATOM 1277 C CA . SER A 1 156 ? 4.358 6.399 -1.457 1.00 94.88 156 SER A CA 1
ATOM 1278 C C . SER A 1 156 ? 3.105 7.187 -1.041 1.00 94.88 156 SER A C 1
ATOM 1280 O O . SER A 1 156 ? 2.962 7.552 0.124 1.00 94.88 156 SER A O 1
ATOM 1282 N N . SER A 1 157 ? 2.139 7.371 -1.948 1.00 95.50 157 SER A N 1
ATOM 1283 C CA . SER A 1 157 ? 0.855 8.007 -1.628 1.00 95.50 157 SER A CA 1
ATOM 1284 C C . SER A 1 157 ? 0.035 7.182 -0.638 1.00 95.50 157 SER A C 1
ATOM 1286 O O . SER A 1 157 ? -0.593 7.751 0.250 1.00 95.50 157 SER A O 1
ATOM 1288 N N . VAL A 1 158 ? 0.064 5.850 -0.751 1.00 96.69 158 VAL A N 1
ATOM 1289 C CA . VAL A 1 158 ? -0.634 4.946 0.176 1.00 96.69 158 VAL A CA 1
ATOM 1290 C C . VAL A 1 158 ? -0.026 5.052 1.574 1.00 96.69 158 VAL A C 1
ATOM 1292 O O . VAL A 1 158 ? -0.769 5.193 2.543 1.00 96.69 158 VAL A O 1
ATOM 1295 N N . LEU A 1 159 ? 1.308 5.075 1.674 1.00 96.62 159 LEU A N 1
ATOM 1296 C CA . LEU A 1 159 ? 2.022 5.275 2.942 1.00 96.62 159 LEU A CA 1
ATOM 1297 C C . LEU A 1 159 ? 1.635 6.602 3.608 1.00 96.62 159 LEU A C 1
ATOM 1299 O O . LEU A 1 159 ? 1.327 6.632 4.799 1.00 96.62 159 LEU A O 1
ATOM 1303 N N . VAL A 1 160 ? 1.547 7.683 2.827 1.00 95.00 160 VAL A N 1
ATOM 1304 C CA . VAL A 1 160 ? 1.075 8.989 3.313 1.00 95.00 160 VAL A CA 1
ATOM 1305 C C . VAL A 1 160 ? -0.373 8.917 3.804 1.00 95.00 160 VAL A C 1
ATOM 1307 O O . VAL A 1 160 ? -0.709 9.528 4.816 1.00 95.00 160 VAL A O 1
ATOM 1310 N N . TRP A 1 161 ? -1.266 8.195 3.125 1.00 95.06 161 TRP A N 1
ATOM 1311 C CA . TRP A 1 161 ? -2.658 8.073 3.580 1.0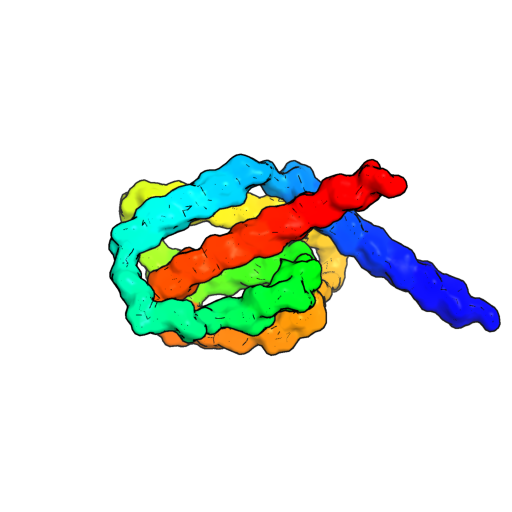0 95.06 161 TRP A CA 1
ATOM 1312 C C . TRP A 1 161 ? -2.782 7.283 4.881 1.00 95.06 161 TRP A C 1
ATOM 1314 O O . TRP A 1 161 ? -3.568 7.686 5.736 1.00 95.06 161 TRP A O 1
ATOM 1324 N N . ILE A 1 162 ? -1.988 6.222 5.048 1.00 94.44 162 ILE A N 1
ATOM 1325 C CA . ILE A 1 162 ? -1.917 5.457 6.299 1.00 94.44 162 ILE A CA 1
ATOM 1326 C C . ILE A 1 162 ? -1.394 6.352 7.428 1.00 94.44 162 ILE A C 1
ATOM 1328 O O . ILE A 1 162 ? -2.049 6.449 8.461 1.00 94.44 162 ILE A O 1
ATOM 1332 N N . SER A 1 163 ? -0.295 7.084 7.206 1.00 93.44 163 SER A N 1
ATOM 1333 C CA . SER A 1 163 ? 0.243 8.035 8.193 1.00 93.44 163 SER A CA 1
ATOM 1334 C C . SER A 1 163 ? -0.799 9.073 8.614 1.00 93.44 163 SER A C 1
ATOM 1336 O O . SER A 1 163 ? -1.022 9.289 9.798 1.00 93.44 163 SER A O 1
ATOM 1338 N N . ASN A 1 164 ? -1.513 9.665 7.651 1.00 91.31 164 ASN A N 1
ATOM 1339 C CA . ASN A 1 164 ? -2.568 10.632 7.959 1.00 91.31 164 ASN A CA 1
ATOM 1340 C C . ASN A 1 164 ? -3.722 10.014 8.761 1.00 91.31 164 ASN A C 1
ATOM 1342 O O . ASN A 1 164 ? -4.358 10.712 9.545 1.00 91.31 164 ASN A O 1
ATOM 1346 N N . ALA A 1 165 ? -4.045 8.736 8.541 1.00 89.62 165 ALA A N 1
ATOM 1347 C CA . ALA A 1 165 ? -5.066 8.047 9.323 1.00 89.62 165 ALA A CA 1
ATOM 1348 C C . ALA A 1 165 ? -4.606 7.789 10.765 1.00 89.62 165 ALA A C 1
ATOM 1350 O O . ALA A 1 165 ? -5.424 7.901 11.672 1.00 89.62 165 ALA A O 1
ATOM 1351 N N . MET A 1 166 ? -3.313 7.524 10.977 1.00 88.69 166 MET A N 1
ATOM 1352 C CA . MET A 1 166 ? -2.714 7.420 12.314 1.00 88.69 166 MET A CA 1
ATOM 1353 C C . MET A 1 166 ? -2.744 8.764 13.062 1.00 88.69 166 MET A C 1
ATOM 1355 O O . MET A 1 166 ? -2.993 8.795 14.260 1.00 88.69 166 MET A O 1
ATOM 1359 N N . ASP A 1 167 ? -2.524 9.885 12.369 1.00 8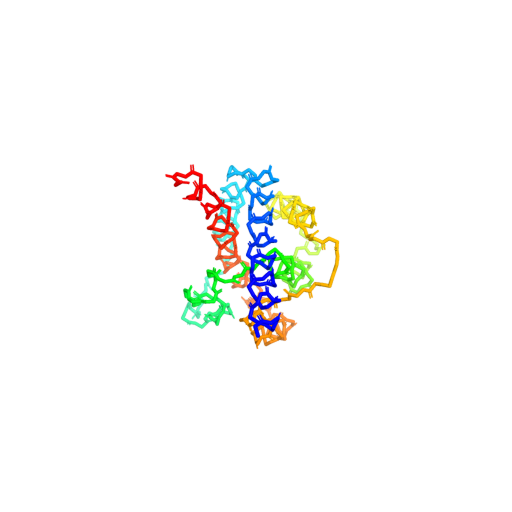2.62 167 ASP A N 1
ATOM 1360 C CA . ASP A 1 167 ? -2.480 11.211 13.008 1.00 82.62 167 ASP A CA 1
ATOM 1361 C C . ASP A 1 167 ? -3.863 11.757 13.398 1.00 82.62 167 ASP A C 1
ATOM 1363 O O . ASP A 1 167 ? -3.985 12.563 14.325 1.00 82.62 167 ASP A O 1
ATOM 1367 N N . LYS A 1 168 ? -4.936 11.318 12.731 1.00 75.88 168 LYS A N 1
ATOM 1368 C CA . LYS A 1 168 ? -6.302 11.726 13.097 1.00 75.88 168 LYS A CA 1
ATOM 1369 C C . LYS A 1 168 ? -6.676 11.320 14.516 1.00 75.88 168 LYS A C 1
ATOM 1371 O O . LYS A 1 168 ? -7.321 12.112 15.196 1.00 75.88 168 LYS A O 1
ATOM 1376 N N . SER A 1 169 ? -6.242 10.153 14.991 1.00 61.22 169 SER A N 1
ATOM 1377 C CA . SER A 1 169 ? -6.550 9.735 16.362 1.00 61.22 169 SER A CA 1
ATOM 1378 C C . SER A 1 169 ? -5.906 10.668 17.395 1.00 61.22 169 SER A C 1
ATOM 1380 O O . SER A 1 169 ? -6.505 10.951 18.422 1.00 61.22 169 SER A O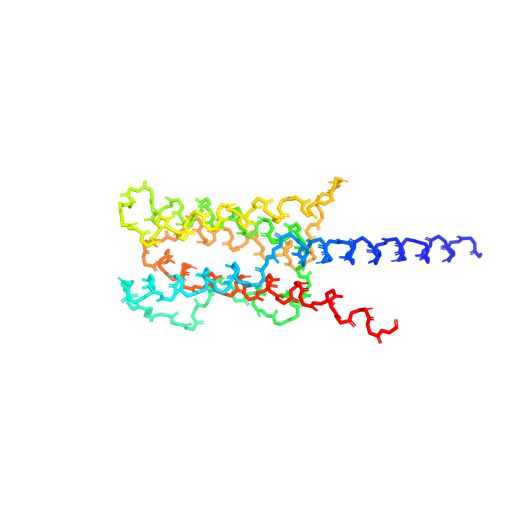 1
ATOM 1382 N N . ARG A 1 170 ? -4.727 11.236 17.094 1.00 58.19 170 ARG A N 1
ATOM 1383 C CA . ARG A 1 170 ? -3.998 12.143 18.005 1.00 58.19 170 ARG A CA 1
ATOM 1384 C C . ARG A 1 170 ? -4.675 13.498 18.194 1.00 58.19 170 ARG A C 1
ATOM 1386 O O . ARG A 1 170 ? -4.500 14.138 19.220 1.00 58.19 170 ARG A O 1
ATOM 1393 N N . THR A 1 171 ? -5.442 13.954 17.206 1.00 56.22 171 THR A N 1
ATOM 1394 C CA . THR A 1 171 ? -6.160 15.241 17.293 1.00 56.22 171 THR A CA 1
ATOM 1395 C C . THR A 1 171 ? -7.463 15.149 18.084 1.00 56.22 171 THR A C 1
ATOM 1397 O O . THR A 1 171 ? -8.012 16.184 18.447 1.00 56.22 171 THR A O 1
ATOM 1400 N N . HIS A 1 172 ? -7.945 13.940 18.383 1.00 48.91 172 HIS A N 1
ATOM 1401 C CA . HIS A 1 172 ? -9.177 13.729 19.148 1.00 48.91 172 HIS A CA 1
ATOM 1402 C C . HIS A 1 172 ? -8.933 13.658 20.666 1.00 48.91 172 HIS A C 1
ATOM 1404 O O . HIS A 1 172 ? -9.891 13.734 21.424 1.00 48.91 172 HIS A O 1
ATOM 1410 N N . GLU A 1 173 ? -7.676 13.584 21.120 1.00 44.16 173 GLU A N 1
ATOM 1411 C CA . GLU A 1 173 ? -7.307 13.597 22.548 1.00 44.16 173 GLU A CA 1
ATOM 1412 C C . GLU A 1 173 ? -7.196 15.017 23.151 1.00 44.16 173 GLU A C 1
ATOM 1414 O O . GLU A 1 173 ? -6.972 15.156 24.349 1.00 44.16 173 GLU A O 1
ATOM 1419 N N . ILE A 1 174 ? -7.343 16.082 22.349 1.00 42.84 174 ILE A N 1
ATOM 1420 C CA . ILE A 1 174 ? -7.134 17.485 22.780 1.00 42.84 174 ILE A CA 1
ATOM 1421 C C . ILE A 1 174 ? -8.462 18.214 23.115 1.00 42.84 174 ILE A C 1
ATOM 1423 O O . ILE A 1 174 ? -8.448 19.400 23.442 1.00 42.84 174 ILE A O 1
ATOM 1427 N N . HIS A 1 175 ? -9.615 17.535 23.081 1.00 34.31 175 HIS A N 1
ATOM 1428 C CA . HIS A 1 175 ? -10.923 18.143 23.374 1.00 34.31 175 HIS A CA 1
ATOM 1429 C C . HIS A 1 175 ? -11.679 17.468 24.515 1.00 34.31 175 HIS A C 1
ATOM 1431 O O . HIS A 1 175 ? -11.846 16.231 24.464 1.00 34.31 175 HIS A O 1
#

Radius of gyration: 17.69 Å; Cα contacts (8 Å, |Δi|>4): 141; chains: 1; bounding box: 59×31×42 Å

Sequence (175 aa):
MRIVTLLALCAVLCCSQGHKQEECLNQQILPPMIKDMMETSELIQKYLPRDNAPYHRILEKLAQKRCSRKLNVADFKRILEIYDEHVFQKLWKNNTHQLPKMFMASFARLKDRVEICETKGKKTLSRCARVNLKTIEDKLKMLQPNGLFKAQREFSSVLVWISNAMDKSRTHEIH

pLDDT: mean 85.59, std 13.89, range [34.31, 98.12]